Protein AF-A0A963FCE2-F1 (afdb_monomer_lite)

pLDDT: mean 73.59, std 11.53, range [53.12, 89.0]

Structure (mmCIF, N/CA/C/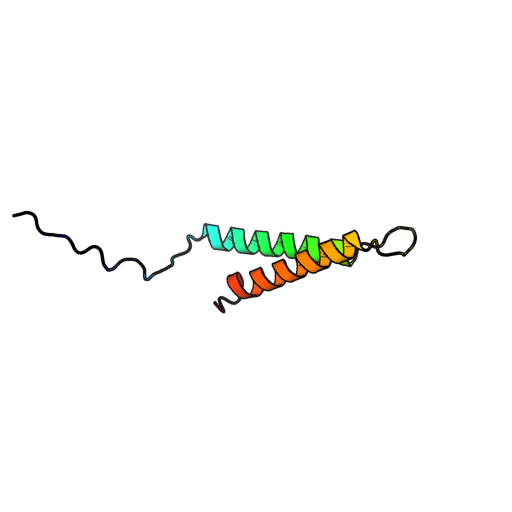O backbone):
data_AF-A0A963FCE2-F1
#
_entry.id   AF-A0A963FCE2-F1
#
loop_
_atom_site.group_PDB
_atom_site.id
_atom_site.type_symbol
_atom_site.label_atom_id
_atom_site.label_alt_id
_atom_site.label_comp_id
_atom_site.label_asym_id
_atom_site.label_entity_id
_atom_site.label_seq_id
_atom_site.pdbx_PDB_ins_code
_atom_site.Cartn_x
_atom_site.Cartn_y
_atom_site.Cartn_z
_atom_site.occupancy
_atom_site.B_iso_or_equiv
_atom_site.auth_seq_id
_atom_site.auth_comp_id
_atom_site.auth_asym_id
_atom_site.auth_atom_id
_atom_site.pdbx_PDB_model_num
ATOM 1 N N . MET A 1 1 ? -16.724 25.601 47.378 1.00 55.56 1 MET A N 1
ATOM 2 C CA . MET A 1 1 ? -15.654 24.578 47.470 1.00 55.56 1 MET A CA 1
ATOM 3 C C . MET A 1 1 ? -15.856 23.544 46.354 1.00 55.56 1 MET A C 1
ATOM 5 O O . MET A 1 1 ? -16.673 22.644 46.489 1.00 55.56 1 MET A O 1
ATOM 9 N N . LYS A 1 2 ? -15.224 23.742 45.186 1.00 58.16 2 LYS A N 1
ATOM 10 C CA . LYS A 1 2 ? -15.448 22.956 43.954 1.00 58.16 2 LYS A CA 1
ATOM 11 C C . LYS A 1 2 ? -14.404 21.833 43.901 1.00 58.16 2 LYS A C 1
ATOM 13 O O . LYS A 1 2 ? -13.227 22.111 43.689 1.00 58.16 2 LYS A O 1
ATOM 18 N N . ARG A 1 3 ? -14.810 20.587 44.187 1.00 64.56 3 ARG A N 1
ATOM 19 C CA . ARG A 1 3 ? -13.905 19.422 44.198 1.00 64.56 3 ARG A CA 1
ATOM 20 C C . ARG A 1 3 ? -13.238 19.277 42.828 1.00 64.56 3 ARG A C 1
ATOM 22 O O . ARG A 1 3 ? -13.931 19.113 41.823 1.00 64.56 3 ARG A O 1
ATOM 29 N N . ARG A 1 4 ? -11.903 19.321 42.803 1.00 70.88 4 ARG A N 1
ATOM 30 C CA . ARG A 1 4 ? -11.095 18.936 41.642 1.00 70.88 4 ARG A CA 1
ATOM 31 C C . ARG A 1 4 ? -11.350 17.453 41.379 1.00 70.88 4 ARG A C 1
ATOM 33 O O . ARG A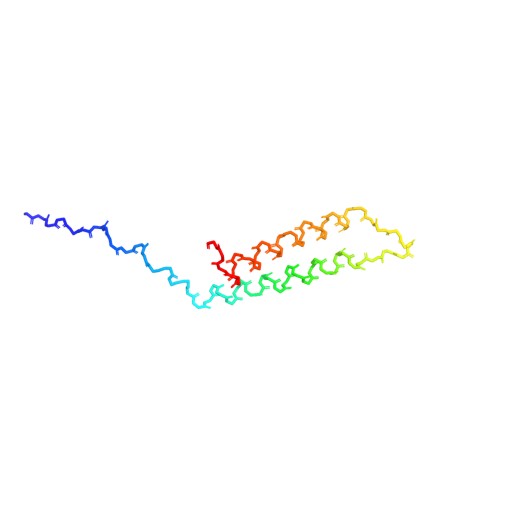 1 4 ? -10.945 16.612 42.177 1.00 70.88 4 ARG A O 1
ATOM 40 N N . ARG A 1 5 ? -12.073 17.133 40.304 1.00 62.50 5 ARG A N 1
ATOM 41 C CA . ARG A 1 5 ? -12.143 15.755 39.815 1.00 62.50 5 ARG A CA 1
ATOM 42 C C . ARG A 1 5 ? -10.832 15.454 39.100 1.00 62.50 5 ARG A C 1
ATOM 44 O O . ARG A 1 5 ? -10.454 16.162 38.174 1.00 62.50 5 ARG A O 1
ATOM 51 N N . SER A 1 6 ? -10.150 14.449 39.634 1.00 56.84 6 SER A N 1
ATOM 52 C CA . SER A 1 6 ? -8.941 13.813 39.124 1.00 56.84 6 SER A CA 1
ATOM 53 C C . SER A 1 6 ? -9.071 13.503 37.629 1.00 56.84 6 SER A C 1
ATOM 55 O O . SER A 1 6 ? -9.953 12.744 37.231 1.00 56.84 6 SER A O 1
ATOM 57 N N . VAL A 1 7 ? -8.206 14.116 36.817 1.00 61.69 7 VAL A N 1
ATOM 58 C CA . VAL A 1 7 ? -8.053 13.869 35.374 1.00 61.69 7 VAL A CA 1
ATOM 59 C C . VAL A 1 7 ? -6.756 13.079 35.182 1.00 61.69 7 VAL A C 1
ATOM 61 O O . VAL A 1 7 ? -5.790 13.593 34.635 1.00 61.69 7 VAL A O 1
ATOM 64 N N . THR A 1 8 ? -6.670 11.860 35.722 1.00 63.72 8 THR A N 1
ATOM 65 C CA . THR A 1 8 ? -5.407 11.089 35.684 1.00 63.72 8 THR A CA 1
ATOM 66 C C . THR A 1 8 ? -5.618 9.570 35.701 1.00 63.72 8 THR A C 1
ATOM 68 O O . THR A 1 8 ? -4.938 8.852 36.425 1.00 63.72 8 THR A O 1
ATOM 71 N N . GLY A 1 9 ? -6.564 9.041 34.912 1.00 56.94 9 GLY A N 1
ATOM 72 C CA . GLY A 1 9 ? -6.834 7.592 34.934 1.00 56.94 9 GLY A CA 1
ATOM 73 C C . GLY A 1 9 ? -7.295 6.915 33.645 1.00 56.94 9 GLY A C 1
ATOM 74 O O . GLY A 1 9 ? -7.579 5.726 33.697 1.00 56.94 9 GLY A O 1
ATOM 75 N N . GLN A 1 10 ? -7.380 7.608 32.503 1.00 56.22 10 GLN A N 1
ATOM 76 C CA . GLN A 1 10 ? -8.132 7.087 31.347 1.00 56.22 10 GLN A CA 1
ATOM 77 C C . GLN A 1 10 ? -7.339 6.980 30.034 1.00 56.22 10 GLN A C 1
ATOM 79 O O . GLN A 1 10 ? -7.928 6.991 28.961 1.00 56.22 10 GLN A O 1
ATOM 84 N N . TYR A 1 11 ? -6.010 6.848 30.103 1.00 53.12 11 TYR A N 1
ATOM 85 C CA . TYR A 1 11 ? -5.144 6.633 28.929 1.00 53.12 11 TYR A CA 1
ATOM 86 C C . TYR A 1 11 ? -4.500 5.235 28.915 1.00 53.12 11 TYR A C 1
ATOM 88 O O . TYR A 1 11 ? -3.342 5.096 28.530 1.00 53.12 11 TYR A O 1
ATOM 96 N N . ARG A 1 12 ? -5.194 4.188 29.391 1.00 63.50 12 ARG A N 1
ATOM 97 C CA . ARG A 1 12 ? -4.593 2.840 29.485 1.00 63.50 12 ARG A CA 1
ATOM 98 C C . ARG A 1 12 ? -5.433 1.675 28.971 1.00 63.50 12 ARG A C 1
ATOM 100 O O . ARG A 1 12 ? -5.186 0.540 29.357 1.00 63.50 12 ARG A O 1
ATOM 107 N N . THR A 1 13 ? -6.357 1.925 28.053 1.00 54.16 13 THR A N 1
ATOM 108 C CA . THR A 1 13 ? -6.934 0.866 27.216 1.00 54.16 13 THR A CA 1
ATOM 109 C C . THR A 1 13 ? -7.151 1.421 25.813 1.00 54.16 13 THR A C 1
ATOM 111 O O . THR A 1 13 ? -8.140 2.093 25.532 1.00 54.16 13 THR A O 1
ATOM 114 N N . THR A 1 14 ? -6.190 1.181 24.921 1.00 57.09 14 THR A N 1
ATOM 115 C CA . THR A 1 14 ? -6.304 1.449 23.482 1.00 57.09 14 THR A CA 1
ATOM 116 C C . THR A 1 14 ? -7.309 0.473 22.871 1.00 57.09 14 THR A C 1
ATOM 118 O O . THR A 1 14 ? -6.960 -0.471 22.169 1.00 57.09 14 THR A O 1
ATOM 121 N N . HIS A 1 15 ? -8.594 0.677 23.154 1.00 55.53 15 HIS A N 1
ATOM 122 C CA . HIS A 1 15 ? -9.661 0.034 22.405 1.00 55.53 15 HIS A CA 1
ATOM 123 C C . HIS A 1 15 ? -9.718 0.728 21.039 1.00 55.53 15 HIS A C 1
ATOM 125 O O . HIS A 1 15 ? -10.499 1.660 20.846 1.00 55.53 15 HIS A O 1
ATOM 131 N N . LYS A 1 16 ? -8.826 0.336 20.110 1.00 57.66 16 LYS A N 1
ATOM 132 C CA . LYS A 1 16 ? -8.979 0.674 18.687 1.00 57.66 16 LYS A CA 1
ATOM 133 C C . LYS A 1 16 ? -10.406 0.212 18.328 1.00 57.66 16 LYS A C 1
ATOM 135 O O . LYS A 1 16 ? -10.679 -0.977 18.492 1.00 57.66 16 LYS A O 1
ATOM 140 N N . PRO A 1 17 ? -11.340 1.111 17.963 1.00 60.44 17 PRO A N 1
ATOM 141 C CA . PRO A 1 17 ? -12.678 0.715 17.545 1.00 60.44 17 PRO A CA 1
ATOM 142 C C . PRO A 1 17 ? -12.564 -0.339 16.445 1.00 60.44 17 PRO A C 1
ATOM 144 O O . PRO A 1 17 ? -11.628 -0.302 15.647 1.00 60.44 17 PRO A O 1
ATOM 147 N N . GLU A 1 18 ? -13.505 -1.277 16.414 1.00 61.66 18 GLU A N 1
ATOM 148 C CA . GLU A 1 18 ? -13.514 -2.434 15.503 1.00 61.66 18 GLU A CA 1
ATOM 149 C C . GLU A 1 18 ? -13.388 -2.072 14.013 1.00 61.66 18 GLU A C 1
ATOM 151 O O . GLU A 1 18 ? -12.998 -2.895 13.193 1.00 61.66 18 GLU A O 1
ATOM 156 N N . THR A 1 19 ? -13.664 -0.821 13.652 1.00 61.62 19 THR A N 1
ATOM 157 C CA . THR A 1 19 ? -13.471 -0.284 12.304 1.00 61.62 19 THR A CA 1
ATOM 158 C C . THR A 1 19 ? -12.004 -0.047 11.943 1.00 61.62 19 THR A C 1
ATOM 160 O O . THR A 1 19 ? -11.644 -0.182 10.776 1.00 61.62 19 THR A O 1
ATOM 163 N N . GLN A 1 20 ? -11.136 0.280 12.908 1.00 67.00 20 GLN A N 1
ATOM 164 C CA . GLN A 1 20 ? -9.718 0.545 12.637 1.00 67.00 20 GLN A CA 1
ATOM 165 C C . GLN A 1 20 ? -8.976 -0.720 12.208 1.00 67.00 20 GLN A C 1
ATOM 167 O O . GLN A 1 20 ? -8.202 -0.666 11.263 1.00 67.00 20 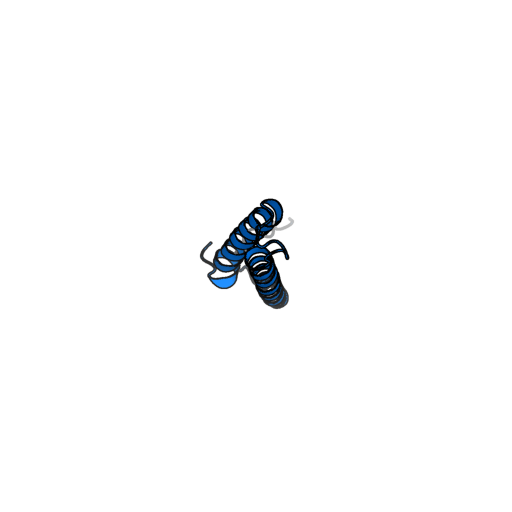GLN A O 1
ATOM 172 N N . THR A 1 21 ? -9.272 -1.871 12.814 1.00 75.38 21 THR A N 1
ATOM 173 C CA . THR A 1 21 ? -8.644 -3.141 12.422 1.00 75.38 21 THR A CA 1
ATOM 174 C C . THR A 1 21 ? -8.987 -3.517 10.984 1.00 75.38 21 THR A C 1
ATOM 176 O O . THR A 1 21 ? -8.110 -3.941 10.241 1.00 75.38 21 THR A O 1
ATOM 179 N N . VAL A 1 22 ? -10.237 -3.323 10.556 1.00 79.75 22 VAL A N 1
ATOM 180 C CA . VAL A 1 22 ? -10.661 -3.599 9.174 1.00 79.75 22 VAL A CA 1
ATOM 181 C C . VAL A 1 22 ? -9.920 -2.706 8.176 1.00 79.75 22 VAL A C 1
ATOM 183 O O . VAL A 1 22 ? -9.461 -3.194 7.145 1.00 79.75 22 VAL A O 1
ATOM 186 N N . ILE A 1 23 ? -9.765 -1.417 8.489 1.00 80.31 23 ILE A N 1
ATOM 187 C CA . ILE A 1 23 ? -9.024 -0.474 7.642 1.00 80.31 23 ILE A CA 1
ATOM 188 C C . ILE A 1 23 ? -7.544 -0.867 7.558 1.00 80.31 23 ILE A C 1
ATOM 190 O O . ILE A 1 23 ? -7.003 -0.889 6.455 1.00 80.31 23 ILE A O 1
ATOM 194 N N . ASP A 1 24 ? -6.918 -1.241 8.677 1.00 81.56 24 ASP A N 1
ATOM 195 C CA . ASP A 1 24 ? -5.518 -1.683 8.724 1.00 81.56 24 ASP A CA 1
ATOM 196 C C . ASP A 1 24 ? -5.300 -2.926 7.832 1.00 81.56 24 ASP A C 1
ATOM 198 O O . ASP A 1 24 ? -4.365 -2.979 7.031 1.00 81.56 24 ASP A O 1
ATOM 202 N N . TRP A 1 25 ? -6.220 -3.899 7.886 1.00 81.06 25 TRP A N 1
ATOM 203 C CA . TRP A 1 25 ? -6.197 -5.091 7.027 1.00 81.06 25 TRP A CA 1
ATOM 204 C C . TRP A 1 25 ? -6.374 -4.767 5.538 1.00 81.06 25 TRP A C 1
ATOM 206 O O . TRP A 1 25 ? -5.667 -5.327 4.699 1.00 81.06 25 TRP A O 1
ATOM 216 N N . ILE A 1 26 ? -7.298 -3.864 5.193 1.00 86.69 26 ILE A N 1
ATOM 217 C CA . ILE A 1 26 ? -7.509 -3.419 3.807 1.00 86.69 26 ILE A CA 1
ATOM 218 C C . ILE A 1 26 ? -6.265 -2.691 3.293 1.00 86.69 26 ILE A C 1
ATOM 220 O O . ILE A 1 26 ? -5.805 -2.956 2.183 1.00 86.69 26 ILE A O 1
ATOM 224 N N . PHE A 1 27 ? -5.689 -1.806 4.107 1.00 84.31 27 PHE A N 1
ATOM 225 C CA . PHE A 1 27 ? -4.489 -1.057 3.757 1.00 84.31 27 PHE A CA 1
ATOM 226 C C . PHE A 1 27 ? -3.299 -1.990 3.512 1.00 84.31 27 PHE A C 1
ATOM 228 O O . PHE A 1 27 ? -2.579 -1.831 2.523 1.00 84.31 27 PHE A O 1
ATOM 235 N N . LEU A 1 28 ? -3.133 -3.008 4.361 1.00 85.69 28 LEU A N 1
ATOM 236 C CA . LEU A 1 28 ? -2.127 -4.050 4.192 1.00 85.69 28 LEU A CA 1
ATOM 237 C C . LEU A 1 28 ? -2.316 -4.809 2.869 1.00 85.69 28 LEU A C 1
ATOM 239 O O . LEU A 1 28 ? -1.358 -4.959 2.110 1.00 85.69 28 LEU A O 1
ATOM 243 N N . LEU A 1 29 ? -3.545 -5.245 2.569 1.00 87.75 29 LEU A N 1
ATOM 244 C CA . LEU A 1 29 ? -3.866 -5.972 1.336 1.00 87.75 29 LEU A CA 1
ATOM 245 C C . LEU A 1 29 ? -3.564 -5.143 0.083 1.00 87.75 29 LEU A C 1
ATOM 247 O O . LEU A 1 29 ? -2.900 -5.630 -0.830 1.00 87.75 29 LEU A O 1
ATOM 251 N N . ILE A 1 30 ? -4.010 -3.884 0.059 1.00 88.62 30 ILE A N 1
ATOM 252 C CA . ILE A 1 30 ? -3.789 -2.970 -1.069 1.00 88.62 30 ILE A CA 1
ATOM 253 C C . ILE A 1 30 ? -2.292 -2.711 -1.253 1.00 88.62 30 ILE A C 1
ATOM 255 O O . ILE A 1 30 ? -1.779 -2.831 -2.364 1.00 88.62 30 ILE A O 1
ATOM 259 N N . THR A 1 31 ? -1.571 -2.409 -0.171 1.00 86.25 31 THR A N 1
ATOM 260 C CA . THR A 1 31 ? -0.132 -2.111 -0.234 1.00 86.25 31 THR A CA 1
ATOM 261 C C . THR A 1 31 ? 0.665 -3.327 -0.710 1.00 86.25 31 THR A C 1
ATOM 263 O O . THR A 1 31 ? 1.552 -3.185 -1.54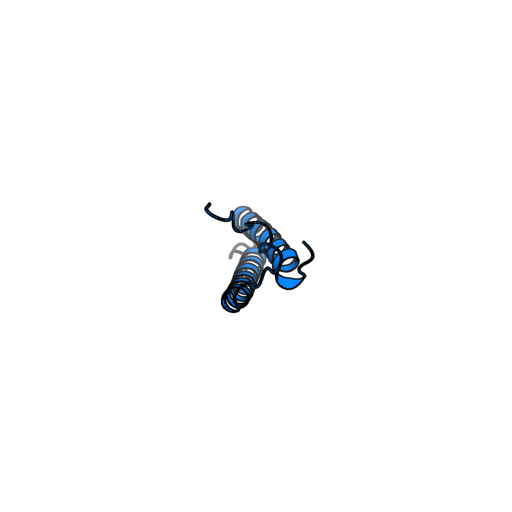9 1.00 86.25 3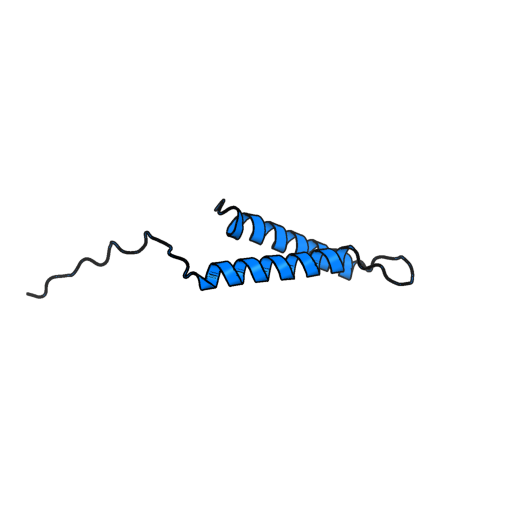1 THR A O 1
ATOM 266 N N . GLY A 1 32 ? 0.322 -4.532 -0.241 1.00 86.31 32 GLY A N 1
ATOM 267 C CA . GLY A 1 32 ? 0.954 -5.774 -0.690 1.00 86.31 32 GLY A CA 1
ATOM 268 C C . GLY A 1 32 ? 0.688 -6.069 -2.167 1.00 86.31 32 GLY A C 1
ATOM 269 O O . GLY A 1 32 ? 1.604 -6.460 -2.889 1.00 86.31 32 GLY A O 1
ATOM 270 N N . PHE A 1 33 ? -0.536 -5.817 -2.640 1.00 87.12 33 PHE A N 1
ATOM 271 C CA . PHE A 1 33 ? -0.892 -5.999 -4.047 1.00 87.12 33 PHE A CA 1
ATOM 272 C C . PHE A 1 33 ? -0.144 -5.017 -4.957 1.00 87.12 33 PHE A C 1
ATOM 274 O O . PHE A 1 33 ? 0.396 -5.424 -5.984 1.00 87.12 33 PHE A O 1
ATOM 281 N N . ILE A 1 34 ? -0.044 -3.746 -4.550 1.00 84.62 34 ILE A N 1
ATOM 282 C CA . ILE A 1 34 ? 0.730 -2.725 -5.270 1.00 84.62 34 ILE A CA 1
ATOM 283 C C . ILE A 1 34 ? 2.215 -3.096 -5.289 1.00 84.62 34 ILE A C 1
ATOM 285 O O . ILE A 1 34 ? 2.828 -3.038 -6.349 1.00 84.62 34 ILE A O 1
ATOM 289 N N . ALA A 1 35 ? 2.790 -3.513 -4.157 1.00 86.50 35 ALA A N 1
ATOM 290 C CA . ALA A 1 35 ? 4.195 -3.911 -4.081 1.00 86.50 35 ALA A CA 1
ATOM 291 C C . ALA A 1 35 ? 4.496 -5.127 -4.971 1.00 86.50 35 ALA A C 1
ATOM 293 O O . ALA A 1 35 ? 5.468 -5.112 -5.722 1.00 86.50 35 ALA A O 1
ATOM 294 N N . TYR A 1 36 ? 3.643 -6.156 -4.937 1.00 82.81 36 TYR A N 1
ATOM 295 C CA . TYR A 1 36 ? 3.792 -7.335 -5.789 1.00 82.81 36 TYR A CA 1
ATOM 296 C C . TYR A 1 36 ? 3.673 -6.980 -7.272 1.00 82.81 36 TYR A C 1
ATOM 298 O O . TYR A 1 36 ? 4.513 -7.395 -8.070 1.00 82.81 36 TYR A O 1
ATOM 306 N N . HIS A 1 37 ? 2.662 -6.186 -7.637 1.00 83.94 37 HIS A N 1
ATOM 307 C CA . HIS A 1 37 ? 2.461 -5.766 -9.016 1.00 83.94 37 HIS A CA 1
ATOM 308 C C . HIS A 1 37 ? 3.627 -4.907 -9.505 1.00 83.94 37 HIS A C 1
ATOM 310 O O . HIS A 1 37 ? 4.191 -5.218 -10.541 1.00 83.94 37 HIS A O 1
ATOM 316 N N . ALA A 1 38 ? 4.052 -3.899 -8.740 1.00 78.62 38 ALA A N 1
ATOM 317 C CA . ALA A 1 38 ? 5.145 -3.001 -9.111 1.00 78.62 38 ALA A CA 1
ATOM 318 C C . ALA A 1 38 ? 6.508 -3.705 -9.212 1.00 78.62 38 ALA A C 1
ATOM 320 O O . ALA A 1 38 ? 7.327 -3.314 -10.036 1.00 78.62 38 ALA A O 1
ATOM 321 N N . LEU A 1 39 ? 6.754 -4.743 -8.404 1.00 77.62 39 LEU A N 1
ATOM 322 C CA . LEU A 1 39 ? 8.006 -5.507 -8.443 1.00 77.62 39 LEU A CA 1
ATOM 323 C C . LEU A 1 39 ? 8.016 -6.589 -9.536 1.00 77.62 39 LEU A C 1
ATOM 325 O O . LEU A 1 39 ? 9.081 -6.982 -10.004 1.00 77.62 39 LEU A O 1
ATOM 329 N N . THR A 1 40 ? 6.838 -7.088 -9.919 1.00 74.12 40 THR A N 1
ATOM 330 C CA . THR A 1 40 ? 6.683 -8.155 -10.924 1.00 74.12 40 THR A CA 1
ATOM 331 C C . THR A 1 40 ? 6.385 -7.599 -12.319 1.00 74.12 40 THR A C 1
ATOM 333 O O . THR A 1 40 ? 6.532 -8.324 -13.303 1.00 74.12 40 THR A O 1
ATOM 336 N N . HIS A 1 41 ? 5.973 -6.330 -12.430 1.00 68.19 41 HIS A N 1
ATOM 337 C CA . HIS A 1 41 ? 5.730 -5.687 -13.716 1.00 68.19 41 HIS A CA 1
ATOM 338 C C . HIS A 1 41 ? 7.036 -5.608 -14.502 1.00 68.19 41 HIS A C 1
ATOM 340 O O . HIS A 1 41 ? 8.025 -5.050 -14.030 1.00 68.19 41 HIS A O 1
ATOM 346 N N . ARG A 1 42 ? 7.029 -6.177 -15.704 1.00 63.03 42 ARG A N 1
ATOM 347 C CA . ARG A 1 42 ? 8.171 -6.176 -16.611 1.00 63.03 42 ARG A CA 1
ATOM 348 C C . ARG A 1 42 ? 7.701 -5.596 -17.933 1.00 63.03 42 ARG A C 1
ATOM 350 O O . ARG A 1 42 ? 6.697 -6.058 -18.471 1.00 63.03 42 ARG A O 1
ATOM 357 N N . ASN A 1 43 ? 8.393 -4.567 -18.403 1.00 63.22 43 ASN A N 1
ATOM 358 C CA . ASN A 1 43 ? 8.035 -3.871 -19.634 1.00 63.22 43 ASN A CA 1
ATOM 359 C C . ASN A 1 43 ? 8.278 -4.780 -20.852 1.00 63.22 43 ASN A C 1
ATOM 361 O O . ASN A 1 43 ? 9.015 -5.765 -20.760 1.00 63.22 43 ASN A O 1
ATOM 365 N N . GLU A 1 44 ? 7.667 -4.446 -21.991 1.00 60.19 44 GLU A N 1
ATOM 366 C CA . GLU A 1 44 ? 7.702 -5.243 -23.231 1.00 60.19 44 GLU A CA 1
ATOM 367 C C . GLU A 1 44 ? 9.129 -5.473 -23.775 1.00 60.19 44 GLU A C 1
ATOM 369 O O . GLU A 1 44 ? 9.386 -6.499 -24.400 1.00 60.19 44 GLU A O 1
ATOM 374 N N . ASP A 1 45 ? 10.078 -4.594 -23.435 1.00 63.22 45 ASP A N 1
ATOM 375 C CA . ASP A 1 45 ? 11.505 -4.715 -23.777 1.00 63.22 45 ASP A CA 1
ATOM 376 C C . ASP A 1 45 ? 12.320 -5.575 -22.783 1.00 63.22 45 ASP A C 1
ATOM 378 O O . ASP A 1 45 ? 13.524 -5.769 -22.942 1.00 63.22 45 ASP A O 1
ATOM 382 N N . GLY A 1 46 ? 11.694 -6.110 -21.727 1.00 61.78 46 GLY A N 1
ATOM 383 C CA . GLY A 1 46 ? 12.341 -6.966 -20.723 1.00 61.78 46 GLY A CA 1
ATOM 384 C C . GLY A 1 46 ? 13.213 -6.230 -19.696 1.00 61.78 46 GLY A C 1
ATOM 385 O O . GLY A 1 46 ? 13.641 -6.850 -18.709 1.00 61.78 46 GLY A O 1
ATOM 386 N N . GLU A 1 47 ? 13.430 -4.926 -19.885 1.00 61.19 47 GLU A N 1
ATOM 387 C CA . GLU A 1 47 ? 14.108 -4.046 -18.938 1.00 61.19 47 GLU A CA 1
ATOM 388 C C . GLU A 1 47 ? 13.154 -3.587 -17.833 1.00 61.19 47 GLU A C 1
ATOM 390 O O . GLU A 1 47 ? 12.005 -3.205 -18.066 1.00 61.19 47 GLU A O 1
ATOM 395 N N . ASN A 1 48 ? 13.636 -3.649 -16.594 1.00 61.28 48 ASN A N 1
ATOM 396 C CA . ASN A 1 48 ? 12.910 -3.079 -15.473 1.00 61.28 48 ASN A CA 1
ATOM 397 C C . ASN A 1 48 ? 13.241 -1.596 -15.405 1.00 61.28 48 ASN A C 1
ATOM 399 O O . ASN A 1 48 ? 14.384 -1.231 -15.125 1.00 61.28 48 ASN A O 1
ATOM 403 N N . ASP A 1 49 ? 12.241 -0.753 -15.643 1.00 74.00 49 ASP A N 1
ATOM 404 C CA . ASP A 1 49 ? 12.385 0.675 -15.422 1.00 74.00 49 ASP A CA 1
ATOM 405 C C . ASP A 1 49 ? 12.735 0.903 -13.944 1.00 74.00 49 ASP A C 1
ATOM 407 O O . ASP A 1 49 ? 11.987 0.517 -13.037 1.00 74.00 49 ASP A O 1
ATOM 411 N N . VAL A 1 50 ? 13.913 1.478 -13.694 1.00 73.50 50 VAL A N 1
ATOM 412 C CA . VAL A 1 50 ? 14.478 1.651 -12.347 1.00 73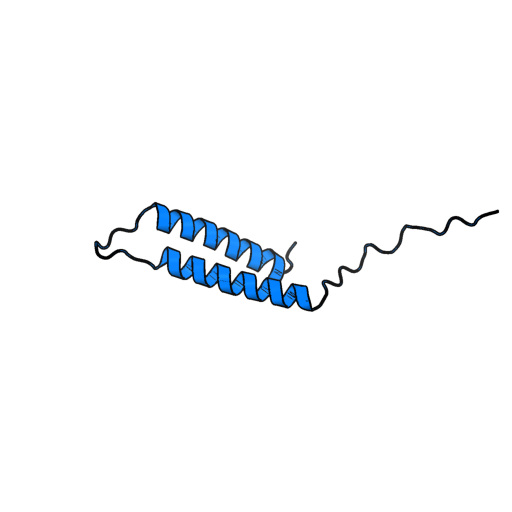.50 50 VAL A CA 1
ATOM 413 C C . VAL A 1 50 ? 13.480 2.375 -11.439 1.00 73.50 50 VAL A C 1
ATOM 415 O O . VAL A 1 50 ? 13.375 2.051 -10.257 1.00 73.50 50 VAL A O 1
ATOM 418 N N . GLY A 1 51 ? 12.677 3.294 -11.989 1.00 73.62 51 GLY A N 1
ATOM 419 C CA . GLY A 1 51 ? 11.611 3.977 -11.256 1.00 73.62 51 GLY A CA 1
ATOM 420 C C . GLY A 1 51 ? 10.525 3.035 -10.719 1.00 73.62 51 GLY A C 1
ATOM 421 O O . GLY A 1 51 ? 10.125 3.168 -9.562 1.00 73.62 51 GLY A O 1
ATOM 422 N N . HIS A 1 52 ? 10.095 2.046 -11.508 1.00 78.44 52 HIS A N 1
ATOM 423 C CA . HIS A 1 52 ? 9.093 1.057 -11.094 1.00 78.44 52 HIS A CA 1
ATOM 424 C C . HIS A 1 52 ? 9.632 0.116 -10.013 1.00 78.44 52 HIS A C 1
ATOM 426 O O . HIS A 1 52 ? 8.951 -0.131 -9.016 1.00 78.44 52 HIS A O 1
ATOM 432 N N . MET A 1 53 ? 10.884 -0.328 -10.146 1.00 79.19 53 MET A N 1
ATOM 433 C CA . MET A 1 53 ? 11.555 -1.125 -9.114 1.00 79.19 53 MET A CA 1
ATOM 434 C C . MET A 1 53 ? 11.725 -0.357 -7.802 1.00 79.19 53 MET A C 1
ATOM 436 O O . MET A 1 53 ? 11.453 -0.905 -6.734 1.00 79.19 53 MET A O 1
ATOM 440 N N . LEU A 1 54 ? 12.153 0.908 -7.864 1.00 84.38 54 LEU A N 1
ATOM 441 C CA . LEU A 1 54 ? 12.314 1.752 -6.678 1.00 84.38 54 LEU A CA 1
ATOM 442 C C . LEU A 1 54 ? 10.967 2.020 -5.997 1.00 84.38 54 LEU A C 1
ATOM 444 O O . LEU A 1 54 ? 10.865 1.909 -4.775 1.00 84.38 54 LEU A O 1
ATOM 448 N N . PHE A 1 55 ? 9.922 2.310 -6.773 1.00 83.88 55 PHE A N 1
ATOM 449 C CA . PHE A 1 55 ? 8.572 2.488 -6.246 1.00 83.88 55 PHE A CA 1
ATOM 450 C C . PHE A 1 55 ? 8.043 1.201 -5.592 1.00 83.88 55 PHE A C 1
ATOM 452 O O . PHE A 1 55 ? 7.554 1.240 -4.461 1.00 83.88 55 PHE A O 1
ATOM 459 N N . GLY A 1 56 ? 8.226 0.050 -6.246 1.00 84.75 56 GLY A N 1
ATOM 460 C CA . GLY A 1 56 ? 7.875 -1.261 -5.698 1.00 84.75 56 GLY A CA 1
ATOM 461 C C . GLY A 1 56 ? 8.645 -1.607 -4.419 1.00 84.75 56 GLY A C 1
ATOM 462 O O . GLY A 1 56 ? 8.050 -2.096 -3.458 1.00 84.75 56 GLY A O 1
ATOM 463 N N . ALA A 1 57 ? 9.942 -1.291 -4.351 1.00 86.06 57 ALA A N 1
ATOM 464 C CA . ALA A 1 57 ? 10.769 -1.525 -3.168 1.00 86.06 57 ALA A CA 1
ATOM 465 C C . ALA A 1 57 ? 10.318 -0.682 -1.964 1.00 86.06 57 ALA A C 1
ATOM 467 O O . ALA A 1 57 ? 10.204 -1.201 -0.853 1.00 86.06 57 ALA A O 1
ATOM 468 N N . ILE A 1 58 ? 10.004 0.602 -2.167 1.00 88.31 58 ILE A N 1
ATOM 469 C CA . ILE A 1 58 ? 9.498 1.473 -1.095 1.00 88.31 58 ILE A CA 1
ATOM 470 C C . ILE A 1 58 ? 8.104 1.013 -0.639 1.00 88.31 58 ILE A C 1
ATOM 472 O O . ILE A 1 58 ? 7.840 0.971 0.565 1.00 88.31 58 ILE A O 1
ATOM 476 N N . ALA A 1 59 ? 7.234 0.602 -1.569 1.00 88.56 59 ALA A N 1
ATOM 477 C CA . ALA A 1 59 ? 5.928 0.030 -1.241 1.00 88.56 59 ALA A CA 1
ATOM 478 C C . ALA A 1 59 ? 6.057 -1.254 -0.403 1.00 88.56 59 ALA A C 1
ATOM 480 O O . ALA A 1 59 ? 5.334 -1.425 0.579 1.00 88.56 59 ALA A O 1
ATOM 481 N N . LEU A 1 60 ? 7.024 -2.121 -0.725 1.00 88.06 60 LEU A N 1
ATOM 482 C CA . LEU A 1 60 ? 7.314 -3.331 0.044 1.00 88.06 60 LEU A CA 1
ATOM 483 C C . LEU A 1 60 ? 7.806 -3.010 1.465 1.00 88.06 60 LEU A C 1
ATOM 485 O O . LEU A 1 60 ? 7.348 -3.630 2.425 1.00 88.06 60 LEU A O 1
ATOM 489 N N . LEU A 1 61 ? 8.695 -2.023 1.627 1.00 89.00 61 LEU A N 1
ATOM 490 C CA . LEU A 1 61 ? 9.145 -1.573 2.951 1.00 89.00 61 LEU A CA 1
ATOM 491 C C . LEU A 1 61 ? 7.972 -1.064 3.800 1.00 89.00 61 LEU A C 1
ATOM 493 O O . LEU A 1 61 ? 7.884 -1.367 4.992 1.00 89.00 61 LEU A O 1
ATOM 497 N N . PHE A 1 62 ? 7.041 -0.333 3.183 1.00 86.00 62 PHE A N 1
ATOM 498 C CA . PHE A 1 62 ? 5.831 0.132 3.854 1.00 86.00 62 PHE A CA 1
ATOM 499 C C . PHE A 1 62 ? 4.892 -1.020 4.223 1.00 86.00 62 PHE A C 1
ATOM 501 O O . PHE A 1 62 ? 4.397 -1.058 5.349 1.00 86.00 62 PHE A O 1
ATOM 508 N N . PHE A 1 63 ? 4.702 -1.987 3.322 1.00 87.69 63 PHE A N 1
ATOM 509 C CA . PHE A 1 63 ? 3.931 -3.203 3.583 1.00 87.69 63 PHE A CA 1
ATOM 510 C C . PHE A 1 63 ? 4.482 -3.972 4.787 1.00 87.69 63 PHE A C 1
ATOM 512 O O . PHE A 1 63 ? 3.729 -4.292 5.704 1.00 87.69 63 PHE A O 1
ATOM 519 N N . ILE A 1 64 ? 5.796 -4.213 4.832 1.00 85.69 64 ILE A N 1
ATOM 520 C CA . ILE A 1 64 ? 6.448 -4.916 5.947 1.00 85.69 64 ILE A CA 1
ATOM 521 C C . ILE A 1 64 ? 6.258 -4.144 7.256 1.00 85.69 64 ILE A C 1
ATOM 523 O O . ILE A 1 64 ? 5.944 -4.740 8.284 1.00 85.69 64 ILE A O 1
ATOM 527 N N . ARG A 1 65 ? 6.399 -2.814 7.230 1.00 85.44 65 ARG A N 1
ATOM 528 C CA . ARG A 1 65 ? 6.185 -1.975 8.414 1.00 85.44 65 ARG A CA 1
ATOM 529 C C . ARG A 1 65 ? 4.751 -2.083 8.937 1.00 85.44 65 ARG A C 1
ATOM 531 O O . ARG A 1 65 ? 4.572 -2.275 10.135 1.00 85.44 65 ARG A O 1
ATOM 538 N N . VAL A 1 66 ? 3.751 -1.991 8.061 1.00 82.50 66 VAL A N 1
ATOM 539 C CA . VAL A 1 66 ? 2.329 -2.149 8.425 1.00 82.50 66 VAL A CA 1
ATOM 540 C C . VAL A 1 66 ? 2.068 -3.560 8.956 1.00 82.50 66 VAL A C 1
ATOM 542 O O . VAL A 1 66 ? 1.438 -3.716 9.993 1.00 82.50 66 VAL A O 1
ATOM 545 N N . LEU A 1 67 ? 2.630 -4.595 8.330 1.00 83.81 67 LEU A N 1
ATOM 546 C CA . LEU A 1 67 ? 2.491 -5.975 8.794 1.00 83.81 67 LEU A CA 1
ATOM 547 C C . LEU A 1 67 ? 3.070 -6.170 10.207 1.00 83.81 67 LEU A C 1
ATOM 549 O O . LEU A 1 67 ? 2.448 -6.799 11.059 1.00 83.81 67 LEU A O 1
ATOM 553 N N . ILE A 1 68 ? 4.240 -5.604 10.498 1.00 83.94 68 ILE A N 1
ATOM 554 C CA . ILE A 1 68 ? 4.875 -5.735 11.818 1.00 83.94 68 ILE A CA 1
ATOM 555 C C . ILE A 1 68 ? 4.121 -4.936 12.895 1.00 83.94 68 ILE A C 1
ATOM 557 O O . ILE A 1 68 ? 3.930 -5.424 14.010 1.00 83.94 68 ILE A O 1
ATOM 561 N N . VAL A 1 69 ? 3.694 -3.714 12.576 1.00 76.94 69 VAL A N 1
ATOM 562 C CA . VAL A 1 69 ? 3.060 -2.806 13.543 1.00 76.94 69 VAL A CA 1
ATOM 563 C C . VAL A 1 69 ? 1.591 -3.165 13.774 1.00 76.94 69 VAL A C 1
ATOM 565 O O . VAL A 1 69 ? 1.172 -3.276 14.924 1.00 76.94 69 VAL A O 1
ATOM 568 N N . ASP A 1 70 ? 0.813 -3.394 12.713 1.00 75.75 70 ASP A N 1
ATOM 569 C CA . ASP A 1 70 ? -0.637 -3.594 12.826 1.00 75.75 70 ASP A CA 1
ATOM 570 C C . ASP A 1 70 ? -1.035 -5.059 13.043 1.00 75.75 70 ASP A C 1
ATOM 572 O O . ASP A 1 70 ? -1.923 -5.325 13.857 1.00 75.75 70 ASP A O 1
ATOM 576 N N . ILE A 1 71 ? -0.380 -6.022 12.375 1.00 72.31 71 ILE A N 1
ATOM 577 C CA . ILE A 1 71 ? -0.703 -7.452 12.550 1.00 72.31 71 ILE A CA 1
ATOM 578 C C . ILE A 1 71 ? 0.028 -8.033 13.753 1.00 72.31 71 ILE A C 1
ATOM 580 O O . ILE A 1 71 ? -0.600 -8.612 14.639 1.00 72.31 71 ILE A O 1
ATOM 584 N N . PHE A 1 72 ? 1.354 -7.888 13.794 1.00 76.62 72 PHE A N 1
ATOM 585 C CA . PHE A 1 72 ? 2.149 -8.488 14.865 1.00 76.62 72 PHE A CA 1
ATOM 586 C C . PHE A 1 72 ? 2.068 -7.721 16.187 1.00 76.62 72 PHE A C 1
ATOM 588 O O . PHE A 1 72 ? 2.423 -8.299 17.215 1.00 76.62 72 PHE A O 1
ATOM 595 N N . LYS A 1 73 ? 1.594 -6.461 16.192 1.00 68.38 73 LYS A N 1
ATOM 596 C CA . LYS A 1 73 ? 1.541 -5.601 17.393 1.00 68.38 73 LYS A CA 1
ATOM 597 C C . LYS A 1 73 ? 2.857 -5.632 18.185 1.00 68.38 73 LYS A C 1
ATOM 599 O O . LYS A 1 73 ? 2.857 -5.626 19.414 1.00 68.38 73 LYS A O 1
ATOM 604 N N . LEU A 1 74 ? 3.986 -5.726 17.479 1.00 64.94 74 LEU A N 1
ATOM 605 C CA . LEU A 1 74 ? 5.310 -5.841 18.097 1.00 64.94 74 LEU A CA 1
ATOM 606 C C . LEU A 1 74 ? 5.835 -4.495 18.629 1.00 64.94 74 LEU A C 1
ATOM 608 O O . LEU A 1 74 ? 6.949 -4.449 19.150 1.00 64.94 74 LEU A O 1
ATOM 612 N N . ILE A 1 75 ? 5.048 -3.416 18.520 1.00 57.38 75 ILE A N 1
ATOM 613 C CA . ILE A 1 75 ? 5.379 -2.063 18.979 1.00 57.38 75 ILE A CA 1
ATOM 614 C C . ILE A 1 75 ? 4.165 -1.370 19.608 1.00 57.38 75 ILE A C 1
ATOM 616 O O . ILE A 1 75 ? 3.028 -1.646 19.158 1.00 57.38 75 ILE A O 1
#

Sequence (75 aa):
MKRRRSVTGQYRTTHKPETQTVIDWIFLLITGFIAYHALTHRNEDGENDVGHMLFGAIALLFFIRVLIVDIFKLI

Secondary structure (DSSP, 8-state):
--------S-SS-----HHHHHHHHHHHHHHHHHHHHHHH---TTS---HHHHHHHHHHHHHHHHHIIIIIS---

Radius of gyration: 20.87 Å; chains: 1; bounding box: 30×33×71 Å

Foldseek 3Di:
DDDPDDPPDPPPDPPPDPVVLVVLVVLLVVLVVQLVCLCPDADPVRDNDVVSNVVSVVSVVVSVVSCCCNVVVVD